Protein AF-A0A497S1A3-F1 (afdb_monomer_lite)

pLDDT: mean 81.3, std 8.25, range [44.72, 92.31]

Structure (mmCIF, N/CA/C/O backbone):
data_AF-A0A497S1A3-F1
#
_entry.id   AF-A0A497S1A3-F1
#
loop_
_atom_site.group_PDB
_atom_site.id
_atom_site.type_symbol
_atom_site.label_atom_id
_atom_site.label_alt_id
_atom_site.label_comp_id
_atom_site.label_asym_id
_atom_site.label_entity_id
_atom_site.label_seq_id
_atom_site.pdbx_PDB_ins_code
_atom_site.Cartn_x
_atom_site.Cartn_y
_atom_site.Cartn_z
_atom_site.occupancy
_atom_site.B_iso_or_equiv
_atom_site.auth_seq_id
_atom_site.auth_comp_id
_atom_site.auth_asym_id
_atom_site.auth_atom_id
_atom_site.pdbx_PDB_model_num
ATOM 1 N N . MET A 1 1 ? 16.428 -3.821 -6.634 1.00 44.72 1 MET A N 1
ATOM 2 C CA . MET A 1 1 ? 15.514 -3.195 -5.650 1.00 44.72 1 MET A CA 1
ATOM 3 C C . MET A 1 1 ? 14.547 -4.258 -5.163 1.00 44.72 1 MET A C 1
ATOM 5 O O . MET A 1 1 ? 14.215 -5.123 -5.955 1.00 44.72 1 MET A O 1
ATOM 9 N N . SER A 1 2 ? 14.137 -4.237 -3.893 1.00 55.47 2 SER A N 1
ATOM 10 C CA . SER A 1 2 ? 13.074 -5.134 -3.420 1.00 55.47 2 SER A CA 1
ATOM 11 C C . SER A 1 2 ? 11.741 -4.397 -3.509 1.00 55.47 2 SER A C 1
ATOM 13 O O . SER A 1 2 ? 11.632 -3.303 -2.955 1.00 55.47 2 SER A O 1
ATOM 15 N N . PHE A 1 3 ? 10.766 -4.996 -4.194 1.00 61.03 3 PHE A N 1
ATOM 16 C CA . PHE A 1 3 ? 9.379 -4.526 -4.316 1.00 61.03 3 PHE A CA 1
ATOM 17 C C . PHE A 1 3 ? 8.775 -4.125 -2.960 1.00 61.03 3 PHE A C 1
ATOM 19 O O . PHE A 1 3 ? 8.116 -3.097 -2.847 1.00 61.03 3 PHE A O 1
ATOM 26 N N . LEU A 1 4 ? 9.116 -4.865 -1.900 1.00 62.81 4 LEU A N 1
ATOM 27 C CA . LEU A 1 4 ? 8.598 -4.670 -0.542 1.00 62.81 4 LEU A CA 1
ATOM 28 C C . LEU A 1 4 ? 9.042 -3.355 0.133 1.00 62.81 4 LEU A C 1
ATOM 30 O O . LEU A 1 4 ? 8.585 -3.042 1.227 1.00 62.81 4 LEU A O 1
ATOM 34 N N . LYS A 1 5 ? 9.977 -2.601 -0.465 1.00 65.88 5 LYS A N 1
ATOM 35 C CA . LYS A 1 5 ? 10.433 -1.302 0.066 1.00 65.88 5 LYS A CA 1
ATOM 36 C C . LYS A 1 5 ? 9.694 -0.104 -0.530 1.00 65.88 5 LYS A C 1
ATOM 38 O O . LYS A 1 5 ? 9.952 1.017 -0.093 1.00 65.88 5 LYS A O 1
ATOM 43 N N . ILE A 1 6 ? 8.829 -0.311 -1.521 1.00 73.88 6 ILE A N 1
ATOM 44 C CA . ILE A 1 6 ? 8.030 0.771 -2.098 1.00 73.88 6 ILE A CA 1
ATOM 45 C C . ILE A 1 6 ? 6.939 1.137 -1.084 1.00 73.88 6 ILE A C 1
ATOM 47 O O . ILE A 1 6 ? 6.205 0.246 -0.654 1.00 73.88 6 ILE A O 1
ATOM 51 N N . PRO A 1 7 ? 6.840 2.408 -0.649 1.00 73.75 7 PRO A N 1
ATOM 52 C CA . PRO A 1 7 ? 5.798 2.806 0.280 1.00 73.75 7 PRO A CA 1
ATOM 53 C C . PRO A 1 7 ? 4.422 2.649 -0.371 1.00 73.75 7 PRO A C 1
ATOM 55 O O . PRO A 1 7 ? 4.181 3.135 -1.474 1.00 73.75 7 PRO A O 1
ATOM 58 N N . ILE A 1 8 ? 3.528 1.964 0.334 1.00 81.56 8 ILE A N 1
ATOM 59 C CA . ILE A 1 8 ? 2.179 1.636 -0.116 1.00 81.56 8 ILE A CA 1
ATOM 60 C C . ILE A 1 8 ? 1.244 2.687 0.472 1.00 81.56 8 ILE A C 1
ATOM 62 O O . ILE A 1 8 ? 1.196 2.855 1.687 1.00 81.56 8 ILE A O 1
ATOM 66 N N . GLY A 1 9 ? 0.524 3.421 -0.375 1.00 83.44 9 GLY A N 1
ATOM 67 C CA . GLY A 1 9 ? -0.357 4.506 0.059 1.00 83.44 9 GLY A CA 1
ATOM 68 C C . GLY A 1 9 ? 0.315 5.879 0.151 1.00 83.44 9 GLY A C 1
ATOM 69 O O . GLY A 1 9 ? 1.474 6.026 0.545 1.00 83.44 9 GLY A O 1
ATOM 70 N N . ALA A 1 10 ? -0.459 6.926 -0.147 1.00 83.50 10 ALA A N 1
ATOM 71 C CA . ALA A 1 10 ? 0.001 8.315 -0.068 1.00 83.50 10 ALA A CA 1
ATOM 72 C C . ALA A 1 10 ? 0.343 8.757 1.369 1.00 83.50 10 ALA A C 1
ATOM 74 O O . ALA A 1 10 ? 1.284 9.526 1.583 1.00 83.50 10 ALA A O 1
ATOM 75 N N . ARG A 1 11 ? -0.400 8.263 2.369 1.00 86.00 11 ARG A N 1
ATOM 76 C CA . ARG A 1 11 ? -0.213 8.630 3.781 1.00 86.00 11 ARG A CA 1
ATOM 77 C C . ARG A 1 11 ? 1.100 8.069 4.351 1.00 86.00 11 ARG A C 1
ATOM 79 O O . ARG A 1 11 ? 1.887 8.871 4.856 1.00 86.00 11 ARG A O 1
ATOM 86 N N . PRO A 1 12 ? 1.430 6.772 4.196 1.00 85.62 12 PRO A N 1
ATOM 87 C CA . PRO A 1 12 ? 2.748 6.265 4.583 1.00 85.62 12 PRO A CA 1
ATOM 88 C C . PRO A 1 12 ? 3.896 6.857 3.763 1.00 85.62 12 PRO A C 1
ATOM 90 O O . PRO A 1 12 ? 4.961 7.123 4.322 1.00 85.62 12 PRO A O 1
ATOM 93 N N . ALA A 1 13 ? 3.688 7.115 2.465 1.00 86.25 13 ALA A N 1
ATOM 94 C CA . ALA A 1 13 ? 4.692 7.759 1.615 1.00 86.25 13 ALA A CA 1
ATOM 95 C C . ALA A 1 13 ? 5.048 9.172 2.114 1.00 86.25 13 ALA A C 1
ATOM 97 O O . ALA A 1 13 ? 6.227 9.510 2.218 1.00 86.25 13 ALA A O 1
ATOM 98 N N . SER A 1 14 ? 4.047 9.961 2.521 1.00 84.88 14 SER A N 1
ATOM 99 C CA . SER A 1 14 ? 4.239 11.310 3.085 1.00 84.88 14 SER A CA 1
ATOM 100 C C . SER A 1 14 ? 4.986 11.304 4.425 1.00 84.88 14 SER A C 1
ATOM 102 O O . SER A 1 14 ? 5.624 12.289 4.787 1.00 84.88 14 SER A O 1
ATOM 104 N N . LEU A 1 15 ? 4.927 10.189 5.156 1.00 86.56 15 LEU A N 1
ATOM 105 C CA . LEU A 1 15 ? 5.619 9.979 6.430 1.00 86.56 15 LEU A CA 1
ATOM 106 C C . LEU A 1 15 ? 7.002 9.330 6.255 1.00 86.56 15 LEU A C 1
ATOM 108 O O . LEU A 1 15 ? 7.597 8.874 7.231 1.00 86.56 15 LEU A O 1
ATOM 112 N N . GLY A 1 16 ? 7.509 9.224 5.023 1.00 84.44 16 GLY A N 1
ATOM 113 C CA . GLY A 1 16 ? 8.788 8.567 4.743 1.00 84.44 16 GLY A CA 1
ATOM 114 C C . GLY A 1 16 ? 8.802 7.078 5.112 1.00 84.44 16 GLY A C 1
ATOM 115 O O . GLY A 1 16 ? 9.851 6.539 5.455 1.00 84.44 16 GLY A O 1
ATOM 116 N N . GLY A 1 17 ? 7.640 6.418 5.093 1.00 79.12 17 GLY A N 1
ATOM 117 C CA . GLY A 1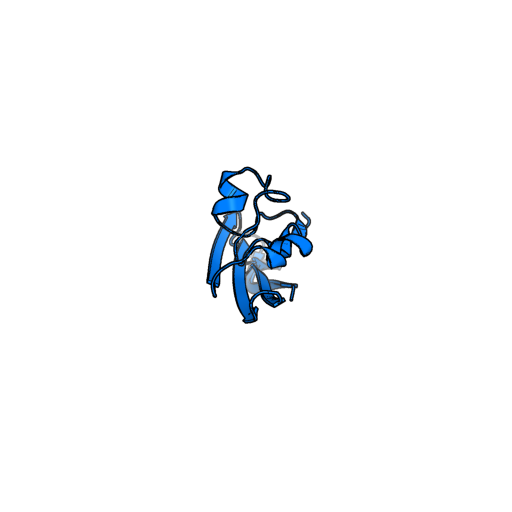 17 ? 7.470 5.015 5.483 1.00 79.12 17 GLY A CA 1
ATOM 118 C C . GLY A 1 17 ? 7.291 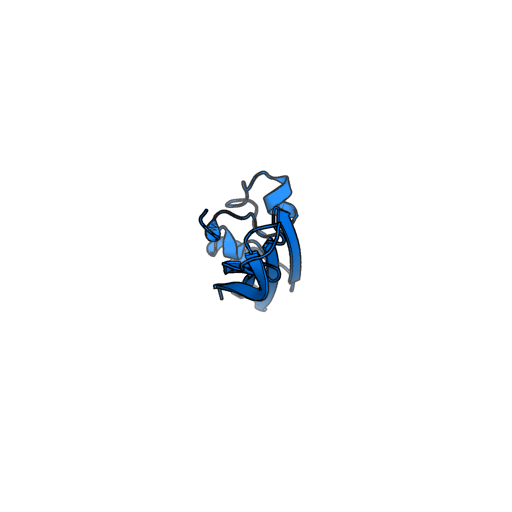4.776 6.987 1.00 79.12 17 GLY A C 1
ATOM 119 O O . GLY A 1 17 ? 7.120 3.628 7.397 1.00 79.12 17 GLY A O 1
ATOM 120 N N . ALA A 1 18 ? 7.286 5.821 7.822 1.00 83.19 18 ALA A N 1
ATOM 121 C CA . ALA A 1 18 ? 7.087 5.701 9.266 1.00 83.19 18 ALA A CA 1
ATOM 122 C C . ALA A 1 18 ? 5.600 5.500 9.623 1.00 83.19 18 ALA A C 1
ATOM 124 O O . ALA A 1 18 ? 4.925 6.424 10.075 1.00 83.19 18 ALA A O 1
ATOM 125 N N . TYR A 1 19 ? 5.083 4.285 9.405 1.00 85.00 19 TYR A N 1
ATOM 126 C CA . TYR A 1 19 ? 3.643 4.003 9.503 1.00 85.00 19 TYR A CA 1
ATOM 127 C C . TYR A 1 19 ? 3.230 2.915 10.508 1.00 85.00 19 TYR A C 1
ATOM 129 O O . TYR A 1 19 ? 2.051 2.766 10.818 1.00 85.00 19 TYR A O 1
ATOM 137 N N . THR A 1 20 ? 4.185 2.186 11.088 1.00 82.06 20 THR A N 1
ATOM 138 C CA . THR A 1 20 ? 3.940 0.992 11.924 1.00 82.06 20 THR A CA 1
ATOM 139 C C . THR A 1 20 ? 3.023 1.226 13.135 1.00 82.06 20 THR A C 1
ATOM 141 O O . THR A 1 20 ? 2.322 0.306 13.547 1.00 82.06 20 THR A O 1
ATOM 144 N N . GLY A 1 21 ? 3.031 2.432 13.716 1.00 79.19 21 GLY A N 1
ATOM 145 C CA . GLY A 1 21 ? 2.242 2.781 14.908 1.00 79.19 21 GLY A CA 1
ATOM 146 C C . GLY A 1 21 ? 1.047 3.704 14.659 1.00 79.19 21 GLY A C 1
ATOM 147 O O . GLY A 1 21 ? 0.327 3.999 15.603 1.00 79.19 21 GLY A O 1
ATOM 148 N N . LEU A 1 22 ? 0.851 4.178 13.423 1.00 79.06 22 LEU A N 1
ATOM 149 C CA . LEU A 1 22 ? -0.217 5.126 13.069 1.00 79.06 22 LEU A CA 1
ATOM 150 C C . LEU A 1 22 ? -1.328 4.468 12.238 1.00 79.06 22 LEU A C 1
ATOM 152 O O . LEU A 1 22 ? -2.303 5.130 11.898 1.00 79.06 22 LEU A O 1
ATOM 156 N N . GLY A 1 23 ? -1.164 3.196 11.864 1.00 79.06 23 GLY A N 1
ATOM 157 C CA . GLY A 1 23 ? -2.109 2.470 11.027 1.00 79.06 23 GLY A CA 1
ATOM 158 C C . GLY A 1 23 ? -3.489 2.351 11.673 1.00 79.06 23 GLY A C 1
ATOM 159 O O . GLY A 1 23 ? -3.664 1.578 12.606 1.00 79.06 23 GLY A O 1
ATOM 160 N N . GLU A 1 24 ? -4.458 3.095 11.151 1.00 83.50 24 GLU A N 1
ATOM 161 C CA . GLU A 1 24 ? -5.881 3.042 11.529 1.00 83.50 24 GLU A CA 1
ATOM 162 C C . GLU A 1 24 ? -6.774 2.990 10.273 1.00 83.50 24 GLU A C 1
ATOM 164 O O . GLU A 1 24 ? -7.960 3.300 10.325 1.00 83.50 24 GLU A O 1
ATOM 169 N N . ASP A 1 25 ? -6.181 2.614 9.135 1.00 86.94 25 ASP A N 1
ATOM 170 C CA . ASP A 1 25 ? -6.790 2.607 7.805 1.00 86.94 25 ASP A CA 1
ATOM 171 C C . ASP A 1 25 ? -6.516 1.291 7.053 1.00 86.94 25 ASP A C 1
ATOM 173 O O . ASP A 1 25 ? -5.799 0.404 7.532 1.00 86.94 25 ASP A O 1
ATOM 177 N N . SER A 1 26 ? -7.088 1.150 5.857 1.00 88.00 26 SER A N 1
ATOM 178 C CA . SER A 1 26 ? -6.962 -0.070 5.041 1.00 88.00 26 SER A CA 1
ATOM 179 C C . SER A 1 26 ? -5.522 -0.379 4.597 1.00 88.00 26 SER A C 1
ATOM 181 O O . SER A 1 26 ? -5.180 -1.538 4.370 1.00 88.00 26 SER A O 1
ATOM 183 N N . ILE A 1 27 ? -4.648 0.631 4.546 1.00 89.12 27 ILE A N 1
ATOM 184 C CA . ILE A 1 27 ? -3.228 0.503 4.178 1.00 89.12 27 ILE A CA 1
ATOM 185 C C . ILE A 1 27 ? -2.393 -0.094 5.328 1.00 89.12 27 ILE A C 1
ATOM 187 O O . ILE A 1 27 ? -1.331 -0.682 5.097 1.00 89.12 27 ILE A O 1
ATOM 191 N N . ALA A 1 28 ? -2.861 0.013 6.577 1.00 87.50 28 ALA A N 1
ATOM 192 C CA . ALA A 1 28 ? -2.134 -0.419 7.773 1.00 87.50 28 ALA A CA 1
ATOM 193 C C . ALA A 1 28 ? -1.651 -1.876 7.714 1.00 87.50 28 ALA A C 1
ATOM 195 O O . ALA A 1 28 ? -0.571 -2.182 8.225 1.00 87.50 28 ALA A O 1
ATOM 196 N N . MET A 1 29 ? -2.394 -2.758 7.039 1.00 85.62 29 MET A N 1
ATOM 197 C CA . MET A 1 29 ? -2.061 -4.180 6.924 1.00 85.62 29 MET A CA 1
ATOM 198 C C . MET A 1 29 ? -0.711 -4.466 6.259 1.00 85.62 29 MET A C 1
ATOM 200 O O . MET A 1 29 ? -0.077 -5.464 6.597 1.00 85.62 29 MET A O 1
ATOM 204 N N . PHE A 1 30 ? -0.243 -3.584 5.371 1.00 86.00 30 PHE A N 1
ATOM 205 C CA . PHE A 1 30 ? 1.047 -3.738 4.692 1.00 86.00 30 PHE A CA 1
ATOM 206 C C . PHE A 1 30 ? 2.248 -3.339 5.556 1.00 86.00 30 PHE A C 1
ATOM 208 O O . PHE A 1 30 ? 3.382 -3.692 5.242 1.00 86.00 30 PHE A O 1
ATOM 215 N N . TYR A 1 31 ? 2.008 -2.610 6.648 1.00 86.62 31 TYR A N 1
ATOM 216 C CA . TYR A 1 31 ? 3.048 -2.119 7.555 1.00 86.62 31 TYR A CA 1
ATOM 217 C C . TYR A 1 31 ? 3.025 -2.842 8.903 1.00 86.62 31 TYR A C 1
ATOM 219 O O . TYR A 1 31 ? 4.078 -3.167 9.451 1.00 86.62 31 TYR A O 1
ATOM 227 N N . ASN A 1 32 ? 1.830 -3.074 9.449 1.00 87.50 32 ASN A N 1
ATOM 228 C CA . ASN A 1 32 ? 1.601 -3.752 10.717 1.00 87.50 32 ASN A CA 1
ATOM 229 C C . ASN A 1 32 ? 0.219 -4.436 10.709 1.00 87.50 32 ASN A C 1
ATOM 231 O O . ASN A 1 32 ? -0.795 -3.778 10.938 1.00 87.50 32 ASN A O 1
ATOM 235 N N . PRO A 1 33 ? 0.142 -5.762 10.516 1.00 83.75 33 PRO A N 1
ATOM 236 C CA . PRO A 1 33 ? -1.130 -6.482 10.511 1.00 83.75 33 PRO A CA 1
ATOM 237 C C . PRO A 1 33 ? -1.958 -6.317 11.795 1.00 83.75 33 PRO A C 1
ATOM 239 O O . PRO A 1 33 ? -3.182 -6.362 11.732 1.00 83.75 33 PRO A O 1
ATOM 242 N N . ALA A 1 34 ? -1.328 -6.084 12.955 1.00 84.94 34 ALA A N 1
ATOM 243 C CA . ALA A 1 34 ? -2.051 -5.868 14.213 1.00 84.94 34 ALA A CA 1
ATOM 244 C C . ALA A 1 34 ? -2.837 -4.545 14.221 1.00 84.94 34 ALA A C 1
ATOM 246 O O . ALA A 1 34 ? -3.841 -4.428 14.923 1.00 84.94 34 ALA A O 1
ATOM 247 N N . SER A 1 35 ? -2.409 -3.571 13.415 1.00 85.50 35 SER A N 1
ATOM 248 C CA . SER A 1 35 ? -3.047 -2.261 13.312 1.00 85.50 35 SER A CA 1
ATOM 249 C C . SER A 1 35 ? -4.432 -2.307 12.660 1.00 85.50 35 SER A C 1
ATOM 251 O O . SER A 1 35 ? -5.255 -1.438 12.933 1.00 85.50 35 SER A O 1
ATOM 253 N N . ILE A 1 36 ? -4.746 -3.346 11.872 1.00 86.00 36 ILE A N 1
ATOM 254 C CA . ILE A 1 36 ? -6.064 -3.468 11.227 1.00 86.00 36 ILE A CA 1
ATOM 255 C C . ILE A 1 36 ? -7.205 -3.514 12.252 1.00 86.00 36 ILE A C 1
ATOM 257 O O . ILE A 1 36 ? -8.308 -3.064 11.971 1.00 86.00 36 ILE A O 1
ATOM 261 N N . GLY A 1 37 ? -6.940 -4.007 13.468 1.00 85.69 37 GLY A N 1
ATOM 262 C CA . GLY A 1 37 ? -7.933 -4.074 14.539 1.00 85.69 37 GLY A CA 1
ATOM 263 C C . GLY A 1 37 ? -8.419 -2.710 15.041 1.00 85.69 37 GLY A C 1
ATOM 264 O O . GLY A 1 37 ? -9.433 -2.665 15.732 1.00 85.69 37 GLY A O 1
ATOM 265 N N . TYR A 1 38 ? -7.726 -1.618 14.700 1.00 85.62 38 TYR A N 1
ATOM 266 C CA . TYR A 1 38 ? -8.104 -0.250 15.071 1.00 85.62 38 TYR A CA 1
ATOM 267 C C . TYR A 1 38 ? -8.931 0.467 13.995 1.00 85.62 38 TYR A C 1
ATOM 269 O O . TYR A 1 38 ? -9.400 1.580 14.230 1.00 85.62 38 TYR A O 1
ATOM 277 N N . VAL A 1 39 ? -9.154 -0.161 12.835 1.00 86.88 39 VAL A N 1
ATOM 278 C CA . VAL A 1 39 ? -10.017 0.397 11.790 1.00 86.88 39 VAL A CA 1
ATOM 279 C C . VAL A 1 39 ? -11.463 0.420 12.294 1.00 86.88 39 VAL A C 1
ATOM 281 O O . VAL A 1 39 ? -12.080 -0.617 12.541 1.00 86.88 39 VAL A O 1
ATOM 284 N N . SER A 1 40 ? -12.012 1.623 12.455 1.00 82.62 40 SER A N 1
ATOM 285 C CA . SER A 1 40 ? -13.339 1.833 13.052 1.00 82.62 40 SER A CA 1
ATOM 286 C C . SER A 1 40 ? -14.494 1.753 12.049 1.00 82.62 40 SER A C 1
ATOM 288 O O . SER A 1 40 ? -15.637 1.529 12.445 1.00 82.62 40 SER A O 1
ATOM 290 N N . GLN A 1 41 ? -14.217 1.931 10.757 1.00 86.19 41 GLN A N 1
ATOM 291 C CA . GLN A 1 41 ? -15.214 1.999 9.688 1.00 86.19 41 GLN A CA 1
ATOM 292 C C . GLN A 1 41 ? -14.739 1.222 8.463 1.00 86.19 41 GLN A C 1
ATOM 294 O O . GLN A 1 41 ? -13.544 1.043 8.261 1.00 86.19 41 GLN A O 1
ATOM 299 N N . ASN A 1 42 ? -15.679 0.774 7.631 1.00 90.62 42 ASN A N 1
ATOM 300 C CA . ASN A 1 42 ? -15.325 0.122 6.375 1.00 90.62 42 ASN A CA 1
ATOM 301 C C . ASN A 1 42 ? -14.603 1.115 5.463 1.00 90.62 42 ASN A C 1
ATOM 303 O O . ASN A 1 42 ? -15.120 2.200 5.197 1.00 90.62 42 ASN A O 1
ATOM 307 N N . GLU A 1 43 ? -13.442 0.720 4.961 1.00 90.38 43 GLU A N 1
ATOM 308 C CA . GLU A 1 43 ? -12.580 1.577 4.161 1.00 90.38 43 GLU A CA 1
ATOM 309 C C . GLU A 1 43 ? -12.032 0.811 2.962 1.00 90.38 43 GLU A C 1
ATOM 311 O O . GLU A 1 43 ? -11.693 -0.367 3.060 1.00 90.38 43 GLU A O 1
ATOM 316 N N . ILE A 1 44 ? -11.935 1.496 1.826 1.00 92.31 44 ILE A N 1
ATOM 317 C CA . ILE A 1 44 ? -11.265 1.006 0.626 1.00 92.31 44 ILE A CA 1
ATOM 318 C C . ILE A 1 44 ? -10.281 2.087 0.196 1.00 92.31 44 ILE A C 1
ATOM 320 O O . ILE A 1 44 ? -10.653 3.258 0.096 1.00 92.31 44 ILE A O 1
ATOM 324 N N . SER A 1 45 ? -9.045 1.695 -0.085 1.00 90.56 45 SER A N 1
ATOM 325 C CA . SER A 1 45 ? -8.006 2.568 -0.612 1.00 90.56 45 SER A CA 1
ATOM 326 C C . SER A 1 45 ? -7.424 2.008 -1.904 1.00 90.56 45 SER A C 1
ATOM 328 O O . SER A 1 45 ? -7.398 0.801 -2.147 1.00 90.56 45 SER A O 1
ATOM 330 N N . GLY A 1 46 ? -6.980 2.924 -2.758 1.00 91.88 46 GLY A N 1
ATOM 331 C CA . GLY A 1 46 ? -6.312 2.622 -4.012 1.00 91.88 46 GLY A CA 1
ATOM 332 C C . GLY A 1 46 ? -5.135 3.567 -4.196 1.00 91.88 46 GLY A C 1
ATOM 333 O O . GLY A 1 46 ? -5.239 4.754 -3.885 1.00 91.88 46 GLY A O 1
ATOM 334 N N . THR A 1 47 ? -4.013 3.045 -4.675 1.00 89.50 47 THR A N 1
ATOM 335 C CA . THR A 1 47 ? -2.808 3.825 -4.968 1.00 89.50 47 THR A CA 1
ATOM 336 C C . THR A 1 47 ? -2.290 3.453 -6.343 1.00 89.50 47 THR A C 1
ATOM 338 O O . THR A 1 47 ? -2.102 2.276 -6.624 1.00 89.50 47 THR A O 1
ATOM 341 N N . HIS A 1 48 ? -2.024 4.470 -7.155 1.00 90.12 48 HIS A N 1
ATOM 342 C CA . HIS A 1 48 ? -1.306 4.361 -8.417 1.00 90.12 48 HIS A CA 1
ATOM 343 C C . HIS A 1 48 ? -0.007 5.153 -8.288 1.00 90.12 48 HIS A C 1
ATOM 345 O O . HIS A 1 48 ? -0.038 6.317 -7.872 1.00 90.12 48 HIS A O 1
ATOM 351 N N . LEU A 1 49 ? 1.124 4.532 -8.605 1.00 87.06 49 LEU A N 1
ATOM 352 C CA . LEU A 1 49 ? 2.435 5.158 -8.493 1.00 87.06 49 LEU A CA 1
ATOM 353 C C . LEU A 1 49 ? 3.277 4.827 -9.726 1.00 87.06 49 LEU A C 1
ATOM 355 O O . LEU A 1 49 ? 3.495 3.664 -10.060 1.00 87.06 49 LEU A O 1
ATOM 359 N N . GLU A 1 50 ? 3.765 5.875 -10.383 1.00 86.69 50 GLU A N 1
ATOM 360 C CA . GLU A 1 50 ? 4.638 5.791 -11.549 1.00 86.69 50 GLU A CA 1
ATOM 361 C C . GLU A 1 50 ? 6.077 6.162 -11.154 1.00 86.69 50 GLU A C 1
ATOM 363 O O . GLU A 1 50 ? 6.345 7.256 -10.649 1.00 86.69 50 GLU A O 1
ATOM 368 N N . TYR A 1 51 ? 7.000 5.218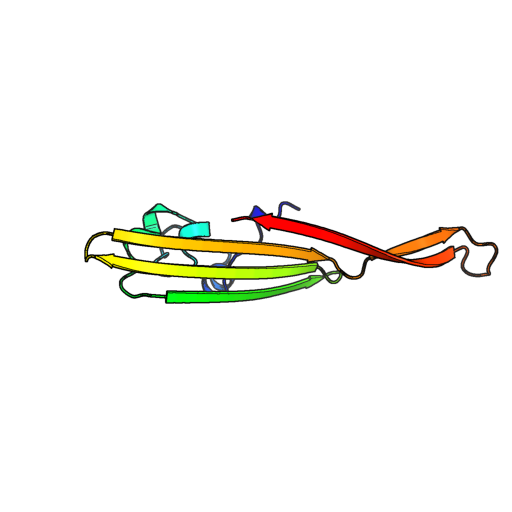 -11.331 1.00 80.25 51 TYR A N 1
ATOM 369 C CA . TYR A 1 51 ? 8.439 5.370 -11.111 1.00 80.25 51 TYR A CA 1
ATOM 370 C C . TYR A 1 51 ? 9.178 5.601 -12.441 1.00 80.25 51 TYR A C 1
ATOM 372 O O . TYR A 1 51 ? 8.620 5.487 -13.530 1.00 80.25 51 TYR A O 1
ATOM 380 N N . PHE A 1 52 ? 10.474 5.919 -12.348 1.00 77.50 52 PHE A N 1
ATOM 381 C CA . PHE A 1 52 ? 11.367 6.008 -13.506 1.00 77.50 52 PHE A CA 1
ATOM 382 C C . PHE A 1 52 ? 11.404 4.688 -14.305 1.00 77.50 52 PHE A C 1
ATOM 384 O O . PHE A 1 52 ? 11.228 3.619 -13.727 1.00 77.50 52 PHE A O 1
ATOM 391 N N . GLU A 1 53 ? 11.658 4.778 -15.617 1.00 77.81 53 GLU A N 1
ATOM 392 C CA . GLU A 1 53 ? 11.648 3.650 -16.577 1.00 77.81 53 GLU A CA 1
ATOM 393 C C . GLU A 1 53 ? 10.297 2.919 -16.726 1.00 77.81 53 GLU A C 1
ATOM 395 O O . GLU A 1 53 ? 10.254 1.696 -16.847 1.00 77.81 53 GLU A O 1
ATOM 400 N N . SER A 1 54 ? 9.172 3.646 -16.733 1.00 78.50 54 SER A N 1
ATOM 401 C CA . SER A 1 54 ? 7.831 3.057 -1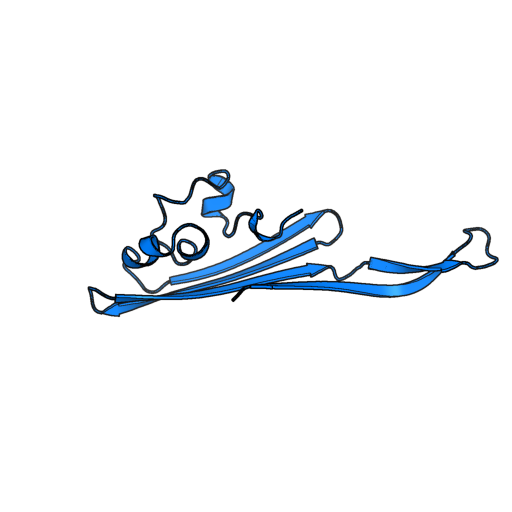6.937 1.00 78.50 54 SER A CA 1
ATOM 402 C C . SER A 1 54 ? 7.475 1.952 -15.927 1.00 78.50 54 SER A C 1
ATOM 404 O O . SER A 1 54 ? 6.641 1.085 -16.201 1.00 78.50 54 SER A O 1
ATOM 406 N N . ILE A 1 55 ? 8.103 1.974 -14.748 1.00 82.75 55 ILE A N 1
ATOM 407 C CA . ILE A 1 55 ? 7.779 1.076 -13.644 1.00 82.75 55 ILE A CA 1
ATOM 408 C C . ILE A 1 55 ? 6.496 1.592 -12.995 1.00 82.75 55 ILE A C 1
ATOM 410 O O . ILE A 1 55 ? 6.475 2.686 -12.431 1.00 82.75 55 ILE A O 1
ATOM 414 N N . ARG A 1 56 ? 5.428 0.800 -13.044 1.00 87.12 56 ARG A N 1
ATOM 415 C CA . ARG A 1 56 ? 4.123 1.151 -12.477 1.00 87.12 56 ARG A CA 1
ATOM 416 C C . ARG A 1 56 ? 3.799 0.251 -11.295 1.00 87.12 56 ARG A C 1
ATOM 418 O O . ARG A 1 56 ? 4.046 -0.955 -11.330 1.00 87.12 56 ARG A O 1
ATOM 425 N N . TYR A 1 57 ? 3.252 0.847 -10.246 1.00 87.31 57 TYR A N 1
ATOM 426 C CA . TYR A 1 57 ? 2.849 0.172 -9.022 1.00 87.31 57 TYR A CA 1
ATOM 427 C C . TYR A 1 57 ? 1.391 0.508 -8.708 1.00 87.31 57 TYR A C 1
ATOM 429 O O . TYR A 1 57 ? 1.055 1.668 -8.474 1.00 87.31 57 TYR A O 1
ATOM 437 N N . GLU A 1 58 ? 0.540 -0.513 -8.671 1.00 89.19 58 GLU A N 1
ATOM 438 C CA . GLU A 1 58 ? -0.847 -0.417 -8.225 1.00 89.19 58 GLU A CA 1
ATOM 439 C C . GLU A 1 58 ? -0.992 -1.071 -6.858 1.00 89.19 58 GLU A C 1
ATOM 441 O O . GLU A 1 58 ? -0.462 -2.154 -6.601 1.00 89.19 58 GLU A O 1
ATOM 446 N N . ASN A 1 59 ? -1.789 -0.462 -5.998 1.00 90.56 59 ASN A N 1
ATOM 447 C CA . ASN A 1 59 ? -2.256 -1.088 -4.777 1.00 90.56 59 ASN A CA 1
ATOM 448 C C . ASN A 1 59 ? -3.752 -0.855 -4.614 1.00 90.56 59 ASN A C 1
ATOM 450 O O . ASN A 1 59 ? -4.253 0.237 -4.878 1.00 90.56 59 ASN A O 1
ATOM 454 N N . LEU A 1 60 ? -4.447 -1.889 -4.153 1.00 92.06 60 LEU A N 1
ATOM 455 C CA . LEU A 1 60 ? -5.842 -1.828 -3.758 1.00 92.06 60 LEU A CA 1
ATOM 456 C C . LEU A 1 60 ? -5.993 -2.543 -2.419 1.00 92.06 60 LEU A C 1
ATOM 458 O O . LEU A 1 60 ? -5.625 -3.709 -2.296 1.00 92.06 60 LEU A O 1
ATOM 462 N N . ALA A 1 61 ? -6.529 -1.849 -1.422 1.00 91.38 61 ALA A N 1
ATOM 463 C CA . ALA A 1 61 ? -6.720 -2.378 -0.081 1.00 91.38 61 ALA A CA 1
ATOM 464 C C . ALA A 1 61 ? -8.141 -2.111 0.402 1.00 91.38 61 ALA A C 1
ATOM 466 O O . ALA A 1 61 ? -8.740 -1.086 0.086 1.00 91.38 61 ALA A O 1
ATOM 467 N N . ALA A 1 62 ? -8.684 -3.029 1.185 1.00 91.62 62 ALA A N 1
ATOM 468 C CA . ALA A 1 62 ? -9.993 -2.901 1.793 1.00 91.62 62 ALA A CA 1
ATOM 469 C C . ALA A 1 62 ? -9.955 -3.435 3.223 1.00 91.62 62 ALA A C 1
ATOM 471 O O . ALA A 1 62 ? -9.406 -4.505 3.481 1.00 91.62 62 ALA A O 1
ATOM 472 N N . ALA A 1 63 ? -10.569 -2.704 4.144 1.00 92.06 63 ALA A N 1
ATOM 473 C CA . ALA A 1 63 ? -10.763 -3.108 5.525 1.00 92.06 63 ALA A CA 1
ATOM 474 C C . ALA A 1 63 ? -12.254 -3.048 5.866 1.00 92.06 63 ALA A C 1
ATOM 476 O O . ALA A 1 63 ? -12.913 -2.031 5.659 1.00 92.06 63 ALA A O 1
ATOM 477 N N . PHE A 1 64 ? -12.788 -4.147 6.388 1.00 90.56 64 PHE A N 1
ATOM 478 C CA . PHE A 1 64 ? -14.187 -4.284 6.768 1.00 90.56 64 PHE A CA 1
ATOM 479 C C . PHE A 1 64 ? -14.299 -4.598 8.256 1.00 90.56 64 PHE A C 1
ATOM 481 O O . PHE A 1 64 ? -13.816 -5.634 8.723 1.00 90.56 64 PHE A O 1
ATOM 488 N N . SER A 1 65 ? -14.980 -3.726 8.994 1.00 88.31 65 SER A N 1
ATOM 489 C CA . SER A 1 65 ? -15.358 -3.964 10.384 1.00 88.31 65 SER A CA 1
ATOM 490 C C . SER A 1 65 ? -16.638 -4.804 10.404 1.00 88.31 65 SER A C 1
ATOM 492 O O . SER A 1 65 ? -17.720 -4.337 10.048 1.00 88.31 65 SER A O 1
ATOM 494 N N . VAL A 1 66 ? -16.510 -6.092 10.739 1.00 81.88 66 VAL A N 1
ATOM 495 C CA . VAL A 1 66 ? -17.620 -7.068 10.671 1.00 81.88 66 VAL A CA 1
ATOM 496 C C . VAL A 1 66 ? -18.434 -7.079 11.970 1.00 81.88 66 VAL A C 1
ATOM 498 O O . VAL A 1 66 ? -19.639 -7.332 11.957 1.00 81.88 66 VAL A O 1
ATOM 501 N N . LYS A 1 67 ? -17.777 -6.829 13.106 1.00 75.62 67 LYS A N 1
ATOM 502 C CA . LYS A 1 67 ? -18.360 -6.687 14.453 1.00 75.62 67 LYS A CA 1
ATOM 503 C C . LYS A 1 67 ? -17.472 -5.724 15.244 1.00 75.62 67 LYS A C 1
ATOM 505 O O . LYS A 1 67 ? -16.289 -5.656 14.929 1.00 75.62 67 LYS A O 1
ATOM 510 N N . ASP A 1 68 ? -17.963 -5.141 16.342 1.00 73.25 68 ASP A N 1
ATOM 511 C CA . ASP A 1 68 ? -17.224 -4.220 17.246 1.00 73.25 68 ASP A CA 1
ATOM 512 C C . ASP A 1 68 ? -15.875 -4.749 17.810 1.00 73.25 68 ASP A C 1
ATOM 514 O O . ASP A 1 68 ? -15.228 -4.098 18.625 1.00 73.25 68 ASP A O 1
ATOM 518 N N . ARG A 1 69 ? -15.452 -5.961 17.430 1.00 76.44 69 ARG A N 1
ATOM 519 C CA . ARG A 1 69 ? -14.201 -6.621 17.831 1.00 76.44 69 ARG A CA 1
ATOM 520 C C . ARG A 1 69 ? -13.395 -7.245 16.689 1.00 76.44 69 ARG A C 1
ATOM 522 O O . ARG A 1 69 ? -12.300 -7.729 16.958 1.00 76.44 69 ARG A O 1
ATOM 529 N N . TYR A 1 70 ? -13.923 -7.309 15.466 1.00 85.44 70 TYR A N 1
ATOM 530 C CA . TYR A 1 70 ? -13.267 -8.015 14.362 1.00 85.44 70 TYR A CA 1
ATOM 531 C C . TYR A 1 70 ? -13.217 -7.150 13.111 1.00 85.44 70 TYR A C 1
ATOM 533 O O . TYR A 1 70 ? -14.257 -6.735 12.595 1.00 85.44 70 TYR A O 1
ATOM 541 N N . VAL A 1 71 ? -12.003 -6.981 12.594 1.00 89.06 71 VAL A N 1
ATOM 542 C CA . VAL A 1 71 ? -11.737 -6.326 11.317 1.00 89.06 71 VAL A CA 1
ATOM 543 C C . VAL A 1 71 ? -11.091 -7.335 10.376 1.00 89.06 71 VAL A C 1
ATOM 545 O O . VAL A 1 71 ? -10.163 -8.048 10.761 1.00 89.06 71 VAL A O 1
ATOM 548 N N . LEU A 1 72 ? -11.598 -7.404 9.148 1.00 89.56 72 LEU A N 1
ATOM 549 C CA . LEU A 1 72 ? -11.003 -8.162 8.053 1.00 89.56 72 LEU A CA 1
ATOM 550 C C . LEU A 1 72 ? -10.352 -7.191 7.076 1.00 89.56 72 LEU A C 1
ATOM 552 O O . LEU A 1 72 ? -11.026 -6.306 6.558 1.00 89.56 72 LEU A O 1
ATOM 556 N N . GLY A 1 73 ? -9.060 -7.373 6.819 1.00 88.69 73 GLY A N 1
ATOM 557 C CA . GLY A 1 73 ? -8.326 -6.651 5.785 1.00 88.69 73 GLY A CA 1
ATOM 558 C C . GLY A 1 73 ? -8.015 -7.554 4.603 1.00 88.69 73 GLY A C 1
ATOM 559 O O . GLY A 1 73 ? -7.637 -8.709 4.802 1.00 88.69 73 GLY A O 1
ATOM 560 N N . VAL A 1 74 ? -8.138 -7.029 3.389 1.00 90.44 74 VAL A N 1
ATOM 561 C CA . VAL A 1 74 ? -7.703 -7.682 2.151 1.00 90.44 74 VAL A CA 1
ATOM 562 C C . VAL A 1 74 ? -6.967 -6.650 1.311 1.00 90.44 74 VAL A C 1
ATOM 564 O O . VAL A 1 74 ? -7.429 -5.518 1.187 1.00 90.44 74 VAL A O 1
ATOM 567 N N . GLY A 1 75 ? -5.834 -7.025 0.731 1.00 89.75 75 GLY A N 1
ATOM 568 C CA . GLY A 1 75 ? -5.018 -6.110 -0.048 1.00 89.75 75 GLY A CA 1
ATOM 569 C C . GLY A 1 75 ? -4.348 -6.819 -1.209 1.00 89.75 75 GLY A C 1
ATOM 570 O O . GLY A 1 75 ? -4.022 -7.993 -1.116 1.00 89.75 75 GLY A O 1
ATOM 571 N N . ILE A 1 76 ? -4.173 -6.109 -2.314 1.00 88.81 76 ILE A N 1
ATOM 572 C CA . ILE A 1 76 ? -3.434 -6.579 -3.480 1.00 88.81 76 ILE A CA 1
ATOM 573 C C . ILE A 1 76 ? -2.468 -5.472 -3.884 1.00 88.81 76 ILE A C 1
ATOM 575 O O . ILE A 1 76 ? -2.835 -4.295 -3.928 1.00 88.81 76 ILE A O 1
ATOM 579 N N . CYS A 1 77 ? -1.235 -5.852 -4.194 1.00 87.19 77 CYS A N 1
ATOM 580 C CA . CYS A 1 77 ? -0.224 -4.964 -4.745 1.00 87.19 77 CYS A CA 1
ATOM 581 C C . CYS A 1 77 ? 0.338 -5.563 -6.025 1.00 87.19 77 CYS A C 1
ATOM 583 O O . CYS A 1 77 ? 0.714 -6.734 -6.050 1.00 87.19 77 CYS A O 1
ATOM 585 N N . TYR A 1 78 ? 0.440 -4.751 -7.066 1.00 86.00 78 TYR A N 1
ATOM 586 C CA . TYR A 1 78 ? 0.884 -5.169 -8.383 1.00 86.00 78 TYR A CA 1
ATOM 587 C C . TYR A 1 78 ? 1.951 -4.209 -8.899 1.00 86.00 78 TYR A C 1
ATOM 589 O O . TYR A 1 78 ? 1.692 -3.022 -9.074 1.00 86.00 78 TYR A O 1
ATOM 597 N N . LEU A 1 79 ? 3.153 -4.721 -9.143 1.00 86.88 79 LEU A N 1
ATOM 598 C CA . LEU A 1 79 ? 4.225 -3.989 -9.810 1.00 86.88 79 LEU A CA 1
ATOM 599 C C . LEU A 1 79 ? 4.379 -4.534 -11.220 1.00 86.88 79 LEU A C 1
ATOM 601 O O . LEU A 1 79 ? 4.458 -5.745 -11.401 1.00 86.88 79 LEU A O 1
ATOM 605 N N . TYR A 1 80 ? 4.468 -3.658 -12.212 1.00 83.94 80 TYR A N 1
ATOM 606 C CA . TYR A 1 80 ? 4.664 -4.065 -13.596 1.00 83.94 80 TYR A CA 1
ATOM 607 C C . TYR A 1 80 ? 5.467 -3.042 -14.395 1.00 83.94 80 TYR A C 1
ATOM 609 O O . TYR A 1 80 ? 5.491 -1.852 -14.090 1.00 83.94 80 TYR A O 1
ATOM 617 N N . ILE A 1 81 ? 6.131 -3.539 -15.432 1.00 85.38 81 ILE A N 1
ATOM 618 C CA . ILE A 1 81 ? 6.854 -2.762 -16.436 1.00 85.38 81 ILE A CA 1
ATOM 619 C C . ILE A 1 81 ? 6.303 -3.195 -17.787 1.00 85.38 81 ILE A C 1
ATOM 621 O O . ILE A 1 81 ? 6.289 -4.392 -18.083 1.00 85.38 81 ILE A O 1
ATOM 625 N N . SER A 1 82 ? 5.822 -2.238 -18.575 1.00 70.94 82 SER A N 1
ATOM 626 C CA . SER A 1 82 ? 5.213 -2.511 -19.882 1.00 70.94 82 SER A CA 1
ATOM 627 C C . SER A 1 82 ? 6.179 -2.308 -21.049 1.00 70.94 82 SER A C 1
ATOM 629 O O . SER A 1 82 ? 6.116 -3.060 -22.013 1.00 70.94 82 SER A O 1
ATOM 631 N N . ASP A 1 83 ? 7.104 -1.352 -20.938 1.00 71.31 83 ASP A N 1
ATOM 632 C CA . ASP A 1 83 ? 7.742 -0.755 -22.116 1.00 71.31 83 ASP A CA 1
ATOM 633 C C . ASP A 1 83 ? 9.246 -1.083 -22.198 1.00 71.31 83 ASP A C 1
ATOM 635 O O . ASP A 1 83 ? 10.073 -0.180 -22.319 1.00 71.31 83 ASP A O 1
ATOM 639 N N . ILE A 1 84 ? 9.650 -2.359 -22.092 1.00 76.00 84 ILE A N 1
ATOM 640 C CA . ILE A 1 84 ? 11.067 -2.727 -22.292 1.00 76.00 84 ILE A CA 1
ATOM 641 C C . ILE A 1 84 ? 11.288 -3.057 -23.777 1.00 76.00 84 ILE A C 1
ATOM 643 O O . ILE A 1 84 ? 10.882 -4.134 -24.215 1.00 76.00 84 ILE A O 1
ATOM 647 N N . PRO A 1 85 ? 11.951 -2.201 -24.578 1.00 72.06 85 PRO A N 1
ATOM 648 C CA . PRO A 1 85 ? 12.157 -2.473 -25.997 1.00 72.06 85 PRO A CA 1
ATOM 649 C C . PRO A 1 85 ? 13.076 -3.685 -26.198 1.00 72.06 85 PRO A C 1
ATOM 651 O O . PRO A 1 85 ? 14.190 -3.756 -25.676 1.00 72.06 85 PRO A O 1
ATOM 654 N N . LYS A 1 86 ? 12.617 -4.651 -26.993 1.00 74.25 86 LYS A N 1
ATOM 655 C CA . LYS A 1 86 ? 13.388 -5.824 -27.406 1.00 74.25 86 LYS A CA 1
ATOM 656 C C . LYS A 1 86 ? 14.221 -5.480 -28.631 1.00 74.25 86 LYS A C 1
ATOM 658 O O . LYS A 1 86 ? 13.674 -5.328 -29.723 1.00 74.25 86 LYS A O 1
ATOM 663 N N . THR A 1 87 ? 15.537 -5.436 -28.462 1.00 77.19 87 THR A N 1
ATOM 664 C CA . THR A 1 87 ? 16.485 -5.186 -29.551 1.00 77.19 87 THR A CA 1
ATOM 665 C C . THR A 1 87 ? 17.155 -6.477 -30.026 1.00 77.19 87 THR A C 1
ATOM 667 O O . THR A 1 87 ? 17.457 -7.373 -29.235 1.00 77.19 87 THR A O 1
ATOM 670 N N . VAL A 1 88 ? 17.376 -6.599 -31.335 1.00 77.44 88 VAL A N 1
ATOM 671 C CA . VAL A 1 88 ? 18.224 -7.635 -31.951 1.00 77.44 88 VAL A CA 1
ATOM 672 C C . VAL A 1 88 ? 19.315 -6.977 -32.773 1.00 77.44 88 VAL A C 1
ATOM 674 O O . VAL A 1 88 ? 19.086 -5.924 -33.355 1.00 77.44 88 VAL A O 1
ATOM 677 N N . ALA A 1 89 ? 20.499 -7.590 -32.818 1.00 78.81 89 ALA A N 1
ATOM 678 C CA . ALA A 1 89 ? 21.596 -7.085 -33.634 1.00 78.81 89 ALA A CA 1
ATOM 679 C C . ALA A 1 89 ? 21.201 -7.114 -35.119 1.00 78.81 89 ALA A C 1
ATOM 681 O O . ALA A 1 89 ? 20.783 -8.157 -35.627 1.00 78.81 89 ALA A O 1
ATOM 682 N N . ALA A 1 90 ? 21.339 -5.974 -35.790 1.00 77.00 90 ALA A N 1
ATOM 683 C CA . ALA A 1 90 ? 21.001 -5.793 -37.197 1.00 77.00 90 ALA A CA 1
ATOM 684 C C . ALA A 1 90 ? 22.164 -5.108 -37.927 1.00 77.00 90 ALA A C 1
ATOM 686 O O . ALA A 1 90 ? 22.886 -4.299 -37.346 1.00 77.00 90 ALA A O 1
ATOM 687 N N . GLU A 1 91 ? 22.351 -5.418 -39.212 1.00 71.81 91 GLU A N 1
ATOM 688 C CA . GLU A 1 91 ? 23.321 -4.727 -40.076 1.00 71.81 91 GLU A CA 1
ATOM 689 C C . GLU A 1 91 ? 22.731 -3.402 -40.597 1.00 71.81 91 GLU A C 1
ATOM 691 O O . GLU A 1 91 ? 22.542 -3.196 -41.795 1.00 71.81 91 GLU A O 1
ATOM 696 N N . ASN A 1 92 ? 22.396 -2.498 -39.678 1.00 73.75 92 ASN A N 1
ATOM 697 C CA . ASN A 1 92 ? 21.940 -1.135 -39.947 1.00 73.75 92 ASN A CA 1
ATOM 698 C C . ASN A 1 92 ? 22.901 -0.117 -39.287 1.00 73.75 92 ASN A C 1
ATOM 700 O O . ASN A 1 92 ? 23.801 -0.488 -38.537 1.00 73.75 92 ASN A O 1
ATOM 704 N N . ILE A 1 93 ? 22.752 1.180 -39.588 1.00 73.88 93 ILE A N 1
ATOM 705 C CA . ILE A 1 93 ? 23.666 2.239 -39.097 1.00 73.88 93 ILE A CA 1
ATOM 706 C C . ILE A 1 93 ? 23.654 2.342 -37.558 1.00 73.88 93 ILE A C 1
ATOM 708 O O . ILE A 1 93 ? 24.656 2.733 -36.963 1.00 73.88 93 ILE A O 1
ATOM 712 N N . GLU A 1 94 ? 22.547 1.961 -36.914 1.00 74.56 94 GLU A N 1
ATOM 713 C CA . GLU A 1 94 ? 22.400 1.971 -35.453 1.00 74.56 94 GLU A CA 1
ATOM 714 C C . GLU A 1 94 ? 22.864 0.667 -34.771 1.00 74.56 94 GLU A C 1
ATOM 716 O O . GLU A 1 94 ? 23.097 0.660 -33.564 1.00 74.56 94 GLU A O 1
ATOM 721 N N . GLY A 1 95 ? 23.063 -0.420 -35.526 1.00 76.81 95 GLY A N 1
ATOM 722 C CA . GLY A 1 95 ? 23.538 -1.723 -35.043 1.00 76.81 95 GLY A CA 1
ATOM 723 C C . GLY A 1 95 ? 22.479 -2.617 -34.380 1.00 76.81 95 GLY A C 1
ATOM 724 O O . GLY A 1 95 ? 22.816 -3.713 -33.919 1.00 76.81 95 GLY A O 1
ATOM 725 N N . TYR A 1 96 ? 21.215 -2.188 -34.310 1.00 76.81 96 TYR A N 1
ATOM 726 C CA . TYR A 1 96 ? 20.108 -2.951 -33.726 1.00 76.81 96 TYR A CA 1
ATOM 727 C C . TYR A 1 96 ? 18.749 -2.615 -34.366 1.00 76.81 96 TYR A C 1
ATOM 729 O O . TYR A 1 96 ? 18.538 -1.497 -34.825 1.00 76.81 96 TYR A O 1
ATOM 737 N N . ASP A 1 97 ? 17.812 -3.569 -34.355 1.00 78.31 97 ASP A N 1
ATOM 738 C CA . ASP A 1 97 ? 16.393 -3.374 -34.698 1.00 78.31 97 ASP A CA 1
ATOM 739 C C . ASP A 1 97 ? 15.503 -3.660 -33.477 1.00 78.31 97 ASP A C 1
ATOM 741 O O . ASP A 1 97 ? 15.730 -4.631 -32.746 1.00 78.31 97 ASP A O 1
ATOM 745 N N . ILE A 1 98 ? 14.467 -2.839 -33.260 1.00 75.56 98 ILE A N 1
ATOM 746 C CA . ILE A 1 98 ? 13.449 -3.060 -32.219 1.00 75.56 98 ILE A CA 1
ATOM 747 C C . ILE A 1 98 ? 12.369 -3.984 -32.790 1.00 75.56 98 ILE A C 1
ATOM 749 O O . ILE A 1 98 ? 11.625 -3.602 -33.689 1.00 75.56 98 ILE A O 1
ATOM 753 N N . ILE A 1 99 ? 12.276 -5.206 -32.267 1.00 75.06 99 ILE A N 1
ATOM 754 C CA . ILE A 1 99 ? 11.375 -6.254 -32.783 1.00 75.06 99 ILE A CA 1
ATOM 755 C C . ILE A 1 99 ? 10.181 -6.554 -31.863 1.00 75.06 99 ILE A C 1
ATOM 757 O O . ILE A 1 99 ? 9.435 -7.502 -32.108 1.00 75.06 99 ILE A O 1
ATOM 761 N N . GLY A 1 100 ? 10.004 -5.786 -30.786 1.00 70.56 100 GLY A N 1
ATOM 762 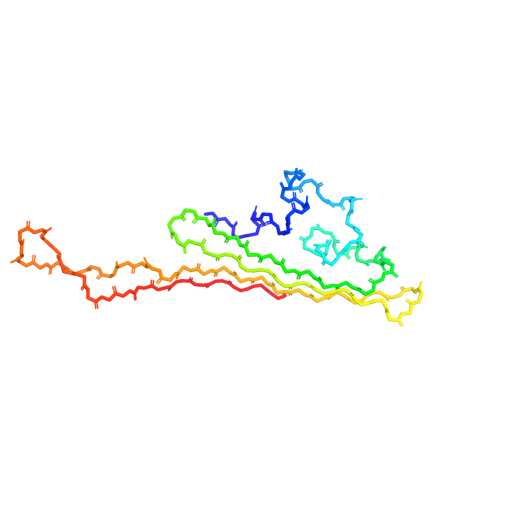C CA . GLY A 1 100 ? 8.871 -5.908 -29.866 1.00 70.56 100 GLY A CA 1
ATOM 763 C C . GLY A 1 100 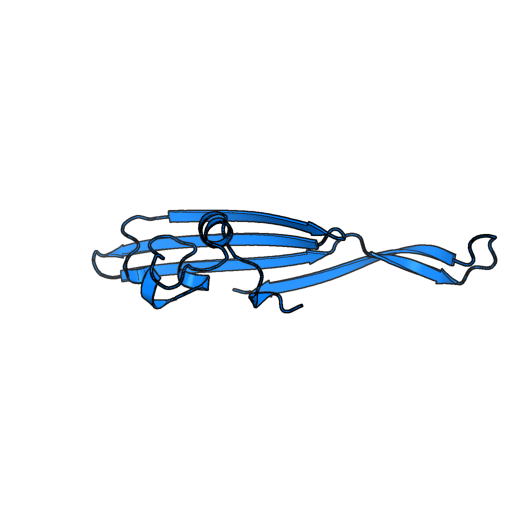? 9.156 -5.313 -28.491 1.00 70.56 100 GLY A C 1
ATOM 764 O O . GLY A 1 100 ? 10.151 -4.616 -28.308 1.00 70.56 100 GLY A O 1
ATOM 765 N N . GLU A 1 101 ? 8.305 -5.640 -27.523 1.00 71.31 101 GLU A N 1
ATOM 766 C CA . GLU A 1 101 ? 8.417 -5.209 -26.126 1.00 71.31 101 GLU A CA 1
ATOM 767 C C . GLU A 1 101 ? 8.454 -6.429 -25.191 1.00 71.31 101 GLU A C 1
ATOM 769 O O . GLU A 1 101 ? 7.815 -7.455 -25.443 1.00 71.31 101 GLU A O 1
ATOM 774 N N . PHE A 1 102 ? 9.236 -6.332 -24.119 1.00 70.00 102 PHE A N 1
ATOM 775 C CA . PHE A 1 102 ? 9.221 -7.235 -22.977 1.00 70.00 102 PHE A CA 1
ATOM 776 C C . PHE A 1 102 ? 8.519 -6.552 -21.800 1.00 70.00 102 PHE A C 1
ATOM 778 O O . PHE A 1 102 ? 8.656 -5.349 -21.594 1.00 70.00 102 PHE A O 1
ATOM 785 N N . GLY A 1 103 ? 7.813 -7.341 -20.990 1.00 69.88 103 GLY A N 1
ATOM 786 C CA . GLY A 1 103 ? 7.222 -6.883 -19.737 1.00 69.88 103 GLY A CA 1
ATOM 787 C C . GLY A 1 103 ? 7.632 -7.775 -18.572 1.00 69.88 103 GLY A C 1
ATOM 788 O O . GLY A 1 103 ? 7.893 -8.967 -18.750 1.00 69.88 103 GLY A O 1
ATOM 789 N N . ALA A 1 104 ? 7.689 -7.198 -17.377 1.00 74.31 104 ALA A N 1
ATOM 790 C CA . ALA A 1 104 ? 7.940 -7.912 -16.129 1.00 74.31 104 ALA A CA 1
ATOM 791 C C . ALA A 1 104 ? 6.898 -7.485 -15.094 1.00 74.31 104 ALA A C 1
ATOM 793 O O . ALA A 1 104 ? 6.568 -6.304 -15.023 1.00 74.31 104 ALA A O 1
ATOM 794 N N . SER A 1 105 ? 6.385 -8.425 -14.298 1.00 77.44 105 SER A N 1
ATOM 795 C CA . SER A 1 105 ? 5.382 -8.141 -13.269 1.00 77.44 105 SER A CA 1
ATOM 796 C C . SER A 1 105 ? 5.610 -8.957 -12.002 1.00 77.44 105 SER A C 1
ATOM 798 O O . SER A 1 105 ? 6.012 -10.117 -12.086 1.00 77.44 105 SER A O 1
ATOM 800 N N . ASP A 1 106 ? 5.287 -8.373 -10.853 1.00 73.88 106 ASP A N 1
ATOM 801 C CA . ASP A 1 106 ? 5.292 -9.013 -9.539 1.00 73.88 106 ASP A CA 1
ATOM 802 C C . ASP A 1 106 ? 3.973 -8.700 -8.808 1.00 73.88 106 ASP A C 1
ATOM 804 O O . ASP A 1 106 ? 3.448 -7.586 -8.911 1.00 73.88 106 ASP A O 1
ATOM 808 N N . LEU A 1 107 ? 3.414 -9.689 -8.107 1.00 78.12 107 LEU A N 1
ATOM 809 C CA . LEU A 1 107 ? 2.098 -9.610 -7.462 1.00 78.12 107 LEU A CA 1
ATOM 810 C C . LEU A 1 107 ? 2.193 -10.078 -6.009 1.00 78.12 107 LEU A C 1
ATOM 812 O O . LEU A 1 107 ? 2.668 -11.176 -5.725 1.00 78.12 107 LEU A O 1
ATOM 816 N N . MET A 1 108 ? 1.637 -9.277 -5.107 1.00 74.88 108 MET A N 1
ATOM 817 C CA . MET A 1 108 ? 1.433 -9.619 -3.703 1.00 74.88 108 MET A CA 1
ATOM 818 C C . MET A 1 108 ? -0.062 -9.580 -3.375 1.00 74.88 108 MET A C 1
ATOM 820 O O . MET A 1 108 ? -0.764 -8.654 -3.785 1.00 74.88 108 MET A O 1
ATOM 824 N N . VAL A 1 109 ? -0.520 -10.588 -2.631 1.00 71.31 109 VAL A N 1
ATOM 825 C CA . VAL A 1 109 ? -1.885 -10.749 -2.099 1.00 71.31 109 VAL A CA 1
ATOM 826 C C . VAL A 1 109 ? -1.794 -10.983 -0.596 1.00 71.31 109 VAL A C 1
ATOM 828 O O . VAL A 1 109 ? -0.815 -11.649 -0.185 1.00 71.31 109 VAL A O 1
#

Radius of gyration: 19.24 Å; chains: 1; bounding box: 42×22×58 Å

Sequence (109 aa):
MSFLKIPIGARPASLGGAYTGLGEDSIAMFYNPASIGYVSQNEISGTHLEYFESIRYENLAAAFSVKDRYVLGVGICYLYISDIPKTVAAENIEGYDIIGEFGASDLMV

Secondary structure (DSSP, 8-state):
--GGGSPPSHHHHHTTT--TTT--SGGGGGT-GGGGGG--S-EEEEEEEE-STTEEEEEEEEEEEEETTEEEEEEEEEEEEEEEEEEEE-SSTTSEEEEEEEEEEEEE-

Foldseek 3Di:
DDPLCPQDDPVCVVVVNPCQPPQQAQSNCSRHVVNLQNPPAWHKDWDWDADPQQWIKIKIKIWHDPDNGDIDIDMKIKIKHWAAFDWDQDPDPVRIDGPDGDMDMDMDD